Protein AF-A0A1E4ZJE1-F1 (afdb_monomer)

Foldseek 3Di:
DPPDDDDPDPVSVLVVLVVQVVCVVVVNPDWHWDADPVRGQWDWDQDPVGIDIDIHTDDDDDPDPPVPPDDPPPDD

Solvent-accessible surface area (backbone atoms only — not comparable to full-atom values): 5161 Å² total; per-residue (Å²): 128,84,85,72,80,78,77,89,47,74,66,56,55,53,50,51,55,52,48,38,44,53,39,35,75,70,69,43,99,56,79,46,70,39,60,44,98,88,65,41,57,70,43,76,46,84,48,99,89,43,78,43,79,47,71,43,63,69,85,79,75,85,74,73,80,63,86,82,79,70,80,83,80,78,82,129

Mean predicted aligned error: 10.41 Å

Radius of gyration: 16.02 Å; Cα contacts (8 Å, |Δi|>4): 65; chains: 1; bounding box: 44×22×31 Å

Sequence (76 aa):
MNGKYYVESSSAYQFELTLLEQLFASGVPVAKAVPVKSGDLLGFTATDAGERAFALFPYADVLQLRSSAITFDQSR

Secondary structure (DSSP, 8-state):
--------SHHHHHHHHHHHHHHHHTT---PPPBP-TTS-S-EEEEETTEEEEE-B----------TTS-------

pLDDT: mean 78.04, std 18.37, range [40.34, 95.44]

Structure (mmCIF, N/CA/C/O backbone):
data_AF-A0A1E4ZJE1-F1
#
_entry.id   AF-A0A1E4ZJE1-F1
#
loop_
_atom_site.group_PDB
_atom_site.id
_atom_site.type_symbol
_atom_site.label_atom_id
_atom_site.label_alt_id
_atom_site.label_comp_id
_atom_site.label_asym_id
_atom_site.label_entity_id
_atom_site.label_seq_id
_atom_site.pdbx_PDB_ins_code
_atom_site.Cartn_x
_atom_site.Cartn_y
_atom_site.Cartn_z
_atom_site.occupancy
_atom_site.B_iso_or_equiv
_atom_site.auth_seq_id
_atom_site.auth_comp_id
_atom_site.auth_asym_id
_atom_site.auth_atom_id
_atom_site.pdbx_PDB_model_num
ATOM 1 N N . MET A 1 1 ? -19.743 1.454 -18.934 1.00 40.34 1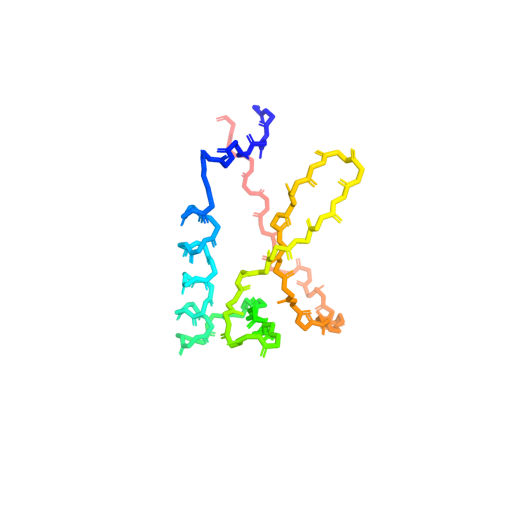 MET A N 1
ATOM 2 C CA . MET A 1 1 ? -18.353 1.944 -19.079 1.00 40.34 1 MET A CA 1
ATOM 3 C C . MET A 1 1 ? -17.436 0.946 -18.403 1.00 40.34 1 MET A C 1
ATOM 5 O O . MET A 1 1 ? -17.741 0.525 -17.297 1.00 40.34 1 MET A O 1
ATOM 9 N N . ASN A 1 2 ? -16.391 0.492 -19.092 1.00 43.88 2 ASN A N 1
ATOM 10 C CA . ASN A 1 2 ? -15.438 -0.481 -18.560 1.00 43.88 2 ASN A CA 1
ATOM 11 C C . ASN A 1 2 ? -14.681 0.219 -17.418 1.00 43.88 2 ASN A C 1
ATOM 13 O O . ASN A 1 2 ? -13.871 1.095 -17.699 1.00 43.88 2 ASN A O 1
ATOM 17 N N . GLY A 1 3 ? -15.013 -0.079 -16.157 1.00 48.25 3 GLY A N 1
ATOM 18 C CA . GLY A 1 3 ? -14.533 0.611 -14.945 1.00 48.25 3 GLY A CA 1
ATOM 19 C C . GLY A 1 3 ? -13.043 0.423 -14.639 1.00 48.25 3 GLY A C 1
ATOM 20 O O . GLY A 1 3 ? -12.643 0.399 -13.480 1.00 48.25 3 GLY A O 1
ATOM 21 N N . LYS A 1 4 ? -12.217 0.241 -15.671 1.00 51.28 4 LYS A N 1
ATOM 22 C CA . LYS A 1 4 ? -10.766 0.227 -15.563 1.00 51.28 4 LYS A CA 1
ATOM 23 C C . LYS A 1 4 ? -10.302 1.670 -15.423 1.00 51.28 4 LYS A C 1
ATOM 25 O O . LYS A 1 4 ? -10.184 2.389 -16.411 1.00 51.28 4 LYS A O 1
ATOM 30 N N . TYR A 1 5 ? -10.066 2.076 -14.183 1.00 58.22 5 TYR A N 1
ATOM 31 C CA . TYR A 1 5 ? -9.281 3.264 -13.891 1.00 58.22 5 TYR A CA 1
ATOM 32 C C . TYR A 1 5 ? -7.872 3.047 -14.445 1.00 58.22 5 TYR A C 1
ATOM 34 O O . TYR A 1 5 ? -7.173 2.110 -14.057 1.00 58.22 5 TYR A O 1
ATOM 42 N N . TYR A 1 6 ? -7.484 3.879 -15.408 1.00 55.19 6 TYR A N 1
ATOM 43 C CA . TYR A 1 6 ? -6.107 3.936 -15.869 1.00 55.19 6 TYR A CA 1
ATOM 44 C C . TYR A 1 6 ? -5.325 4.751 -14.851 1.00 55.19 6 TYR A C 1
ATOM 46 O O . TYR A 1 6 ? -5.602 5.927 -14.640 1.00 55.19 6 TYR A O 1
ATOM 54 N N . VAL A 1 7 ? -4.383 4.099 -14.182 1.00 63.94 7 VAL A N 1
ATOM 55 C CA . VAL A 1 7 ? -3.514 4.765 -13.220 1.00 63.94 7 VAL A CA 1
ATOM 56 C C . VAL A 1 7 ? -2.405 5.467 -13.995 1.00 63.94 7 VAL A C 1
ATOM 58 O O . VAL A 1 7 ? -1.621 4.818 -14.684 1.00 63.94 7 VAL A O 1
ATOM 61 N N . GLU A 1 8 ? -2.382 6.797 -13.920 1.00 67.50 8 GLU A N 1
ATOM 62 C CA . GLU A 1 8 ? -1.517 7.648 -14.749 1.00 67.50 8 GLU A CA 1
ATOM 63 C C . GLU A 1 8 ? -0.042 7.615 -14.317 1.00 67.50 8 GLU A C 1
ATOM 65 O O . GLU A 1 8 ? 0.848 7.873 -15.126 1.00 67.50 8 GLU A O 1
ATOM 70 N N . SER A 1 9 ? 0.239 7.277 -13.053 1.00 78.44 9 SER A N 1
ATOM 71 C CA . SER A 1 9 ? 1.598 7.245 -12.499 1.00 78.44 9 SER A CA 1
ATOM 72 C C . SER A 1 9 ? 1.668 6.518 -11.148 1.00 78.44 9 SER A C 1
ATOM 74 O O . SER A 1 9 ? 0.656 6.240 -10.506 1.00 78.44 9 SER A O 1
ATOM 76 N N . SER A 1 10 ? 2.886 6.265 -10.658 1.00 78.69 10 SER A N 1
ATOM 77 C CA . SER A 1 10 ? 3.116 5.719 -9.313 1.00 78.69 10 SER A CA 1
ATOM 78 C C . SER A 1 10 ? 2.607 6.619 -8.180 1.00 78.69 10 SER A C 1
ATOM 80 O O . SER A 1 10 ? 2.228 6.110 -7.125 1.00 78.69 10 SER A O 1
ATOM 82 N N . SER A 1 11 ? 2.533 7.938 -8.390 1.00 83.19 11 SER A N 1
ATOM 83 C CA . SER A 1 11 ? 2.018 8.878 -7.386 1.00 83.19 11 SER A CA 1
ATOM 84 C C . SER A 1 11 ? 0.521 8.702 -7.132 1.00 83.19 11 SER A C 1
ATOM 86 O O . SER A 1 11 ? 0.060 8.927 -6.016 1.00 83.19 11 SER A O 1
ATOM 88 N N . ALA A 1 12 ? -0.239 8.250 -8.133 1.00 84.50 12 ALA A N 1
ATOM 89 C CA . ALA A 1 12 ? -1.655 7.944 -7.954 1.00 84.50 12 ALA A CA 1
ATOM 90 C C . ALA A 1 12 ? -1.864 6.742 -7.012 1.00 84.50 12 ALA A C 1
ATOM 92 O O . ALA A 1 12 ? -2.728 6.805 -6.139 1.00 84.50 12 ALA A O 1
ATOM 93 N N . TYR A 1 13 ? -1.015 5.708 -7.092 1.00 87.19 13 TYR A N 1
ATOM 94 C CA . TYR A 1 13 ? -1.048 4.601 -6.126 1.00 87.19 13 TYR A CA 1
ATOM 95 C C . TYR A 1 13 ? -0.689 5.065 -4.709 1.00 87.19 13 TYR A C 1
ATOM 97 O O . TYR A 1 13 ? -1.334 4.665 -3.746 1.00 87.19 13 TYR A O 1
ATOM 105 N N . GLN A 1 14 ? 0.313 5.936 -4.561 1.00 87.69 14 GLN A N 1
ATOM 106 C CA . GLN A 1 14 ? 0.684 6.471 -3.244 1.00 87.69 14 GLN A CA 1
ATOM 107 C C . GLN A 1 14 ? -0.448 7.291 -2.613 1.00 87.69 14 GLN A C 1
ATOM 109 O O . GLN A 1 14 ? -0.701 7.171 -1.411 1.00 87.69 14 GLN A O 1
ATOM 114 N N . PHE A 1 15 ? -1.155 8.089 -3.417 1.00 89.25 15 PHE A N 1
ATOM 115 C CA . PHE A 1 15 ? -2.331 8.823 -2.960 1.00 89.25 15 PHE A CA 1
ATOM 116 C C . PHE A 1 15 ? -3.430 7.877 -2.464 1.00 89.25 15 PHE A C 1
ATOM 118 O O . PHE A 1 15 ? -3.938 8.069 -1.361 1.00 89.25 15 PHE A O 1
ATOM 125 N N . GLU A 1 16 ? -3.761 6.836 -3.233 1.00 90.38 16 GLU A N 1
ATOM 126 C CA . GLU A 1 16 ? -4.777 5.851 -2.844 1.00 90.38 16 GLU A CA 1
ATOM 127 C C . GLU A 1 16 ? -4.419 5.152 -1.524 1.00 90.38 16 GLU A C 1
ATOM 129 O O . GLU A 1 16 ? -5.250 5.061 -0.622 1.00 90.38 16 GLU A O 1
ATOM 134 N N . LEU A 1 17 ? -3.163 4.728 -1.363 1.00 93.12 17 LEU A N 1
ATOM 135 C CA . LEU A 1 17 ? -2.695 4.088 -0.130 1.00 93.12 17 LEU A CA 1
ATOM 136 C C . LEU A 1 17 ? -2.779 5.032 1.077 1.00 93.12 17 LEU A C 1
ATOM 138 O O . LEU A 1 17 ? -3.192 4.615 2.160 1.00 93.12 17 LEU A O 1
ATOM 142 N N . THR A 1 18 ? -2.455 6.310 0.877 1.00 91.00 18 THR A N 1
ATOM 143 C CA . THR A 1 18 ? -2.579 7.342 1.917 1.00 91.00 18 THR A CA 1
ATOM 144 C C . THR A 1 18 ? -4.045 7.579 2.284 1.00 91.00 18 THR A C 1
ATOM 146 O O . THR A 1 18 ? -4.383 7.680 3.462 1.00 91.00 18 THR A O 1
ATOM 149 N N . LEU A 1 19 ? -4.940 7.618 1.294 1.00 92.25 19 LEU A N 1
ATOM 150 C CA . LEU A 1 19 ? -6.379 7.745 1.521 1.00 92.25 19 LEU A CA 1
ATOM 151 C C . LEU A 1 19 ? -6.921 6.564 2.336 1.00 92.25 19 LEU A C 1
ATOM 153 O O . LEU A 1 19 ? -7.641 6.779 3.310 1.00 92.25 19 LEU A O 1
ATOM 157 N N . LEU A 1 20 ? -6.558 5.329 1.979 1.00 92.81 20 LEU A N 1
ATOM 158 C CA . LEU A 1 20 ? -6.970 4.131 2.717 1.00 92.81 20 LEU A CA 1
ATOM 159 C C . LEU A 1 20 ? -6.484 4.159 4.170 1.00 92.81 20 LEU A C 1
ATOM 161 O O . LEU A 1 20 ? -7.232 3.782 5.072 1.00 92.81 20 LEU A O 1
ATOM 165 N N . GLU A 1 21 ? -5.268 4.649 4.416 1.00 92.06 21 GLU A N 1
ATOM 166 C CA . GLU A 1 21 ? -4.763 4.829 5.777 1.00 92.06 21 GLU A CA 1
ATOM 167 C C . GLU A 1 21 ? -5.594 5.843 6.575 1.00 92.06 21 GLU A C 1
ATOM 169 O O . GLU A 1 21 ? -5.962 5.560 7.717 1.00 92.06 21 GLU A O 1
ATOM 174 N N . GLN A 1 22 ? -5.942 6.986 5.978 1.00 92.94 22 GLN A N 1
ATOM 175 C CA . GLN A 1 22 ? -6.775 8.003 6.632 1.00 92.94 22 GLN A CA 1
ATOM 176 C C . GLN A 1 22 ? -8.195 7.500 6.917 1.00 92.94 22 GLN A C 1
ATOM 178 O O . GLN A 1 22 ? -8.739 7.746 7.996 1.00 92.94 22 GLN A O 1
ATOM 183 N N . LEU A 1 23 ? -8.795 6.763 5.980 1.00 93.00 23 LEU A N 1
ATOM 184 C CA . LEU A 1 23 ? -10.118 6.161 6.156 1.00 93.00 23 LEU A CA 1
ATOM 185 C C . LEU A 1 23 ? -10.113 5.139 7.295 1.00 93.00 23 LEU A C 1
ATOM 187 O O . LEU A 1 23 ? -10.977 5.192 8.171 1.00 93.00 23 LEU A O 1
ATOM 191 N N . PHE A 1 24 ? -9.105 4.267 7.328 1.00 91.12 24 PHE A N 1
ATOM 192 C CA . PHE A 1 24 ? -8.929 3.316 8.420 1.00 91.12 24 PHE A CA 1
ATOM 193 C C . PHE A 1 24 ? -8.746 4.027 9.768 1.00 91.12 24 PHE A C 1
ATOM 195 O O . PHE A 1 24 ? -9.403 3.673 10.747 1.00 91.12 24 PHE A O 1
ATOM 202 N N . ALA A 1 25 ? -7.905 5.067 9.822 1.00 92.44 25 ALA A N 1
ATOM 203 C CA . ALA A 1 25 ? -7.695 5.876 11.027 1.00 92.44 25 ALA A CA 1
ATOM 204 C C . ALA A 1 25 ? -8.976 6.589 11.498 1.00 92.44 25 ALA A C 1
ATOM 206 O O . ALA A 1 25 ? -9.156 6.813 12.693 1.00 92.44 25 ALA A O 1
ATOM 207 N N . SER A 1 26 ? -9.889 6.885 10.572 1.00 95.25 26 SER A N 1
ATOM 208 C CA . SER A 1 26 ? -11.205 7.472 10.850 1.00 95.25 26 SER A CA 1
ATOM 209 C C . SER A 1 26 ? -12.263 6.432 11.256 1.00 95.25 26 SER A C 1
ATOM 211 O O . SER A 1 26 ? -13.433 6.776 11.412 1.00 95.25 26 SER A O 1
ATOM 213 N N . GLY A 1 27 ? -11.884 5.158 11.415 1.00 89.50 27 GLY A N 1
ATOM 214 C CA . GLY A 1 27 ? -12.786 4.073 11.810 1.00 89.50 27 GLY A CA 1
ATOM 215 C C . GLY A 1 27 ? -13.639 3.507 10.672 1.00 89.50 27 GLY A C 1
ATOM 216 O O . GLY A 1 27 ? -14.546 2.715 10.930 1.00 89.50 27 GLY A O 1
ATOM 217 N N . VAL A 1 28 ? -13.366 3.882 9.418 1.00 88.50 28 VAL A N 1
ATOM 218 C CA . VAL A 1 28 ? -14.037 3.284 8.257 1.00 88.50 28 VAL A CA 1
ATOM 219 C C . VAL A 1 28 ? -13.479 1.871 8.045 1.00 88.50 28 VAL A C 1
ATOM 221 O O . VAL A 1 28 ? -12.257 1.705 8.009 1.00 88.50 28 VAL A O 1
ATOM 224 N N . PRO A 1 29 ? -14.332 0.840 7.887 1.00 85.00 29 PRO A N 1
ATOM 225 C CA . PRO A 1 29 ? -13.888 -0.542 7.737 1.00 85.00 29 PRO A CA 1
ATOM 226 C C . PRO A 1 29 ? -13.334 -0.796 6.326 1.00 85.00 29 PRO A C 1
ATOM 228 O O . PRO A 1 29 ? -13.996 -1.379 5.470 1.00 85.00 29 PRO A O 1
ATOM 231 N N . VAL A 1 30 ? -12.105 -0.346 6.088 1.00 86.75 30 VAL A N 1
ATOM 232 C CA . VAL A 1 30 ? -11.316 -0.615 4.878 1.00 86.75 30 VAL A CA 1
ATOM 233 C C . VAL A 1 30 ? -10.078 -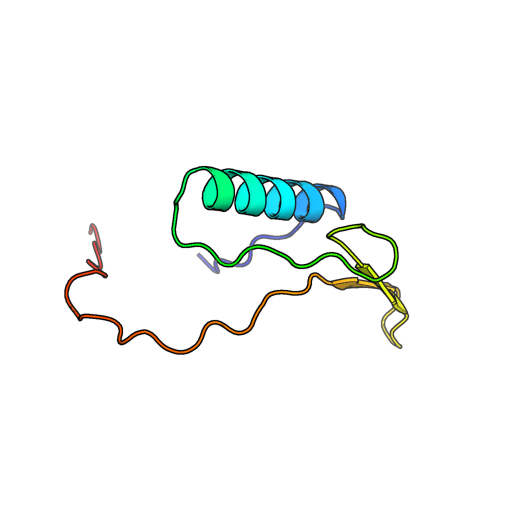1.439 5.224 1.00 86.75 30 VAL A C 1
ATOM 235 O O . VAL A 1 30 ? -9.589 -1.406 6.353 1.00 86.75 30 VAL A O 1
ATOM 238 N N . ALA A 1 31 ? -9.540 -2.180 4.254 1.00 86.81 31 ALA A N 1
ATOM 239 C CA . ALA A 1 31 ? -8.265 -2.862 4.443 1.00 86.81 31 ALA A CA 1
ATOM 240 C C . ALA A 1 31 ? -7.123 -1.832 4.462 1.00 86.81 31 ALA A C 1
ATOM 242 O O . ALA A 1 31 ? -6.884 -1.140 3.473 1.00 86.81 31 ALA A O 1
ATOM 243 N N . LYS A 1 32 ? -6.403 -1.740 5.585 1.00 89.06 32 LYS A N 1
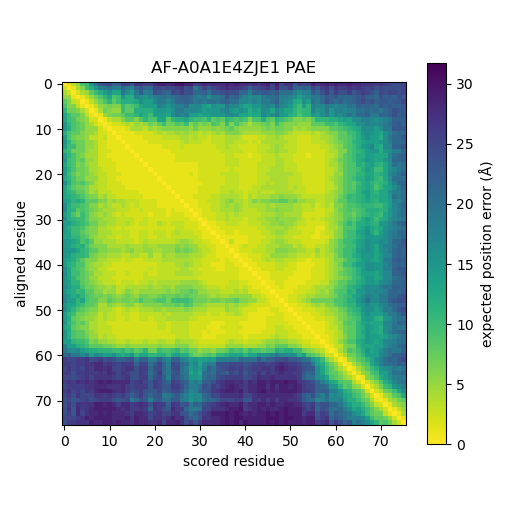ATOM 244 C CA . LYS A 1 32 ? -5.207 -0.899 5.693 1.00 89.06 32 LYS A CA 1
ATOM 245 C C . LYS A 1 32 ? -4.027 -1.566 4.980 1.00 89.06 32 LYS A C 1
ATOM 247 O O . LYS A 1 32 ? -3.757 -2.738 5.223 1.00 89.06 32 LYS A O 1
ATOM 252 N N . ALA A 1 33 ? -3.300 -0.817 4.152 1.00 92.88 33 ALA A N 1
ATOM 253 C CA . ALA A 1 33 ? -2.068 -1.306 3.540 1.00 92.88 33 ALA A CA 1
ATOM 254 C C . ALA A 1 33 ? -0.976 -1.585 4.592 1.00 92.88 33 ALA A C 1
ATOM 256 O O . ALA A 1 33 ? -0.849 -0.874 5.592 1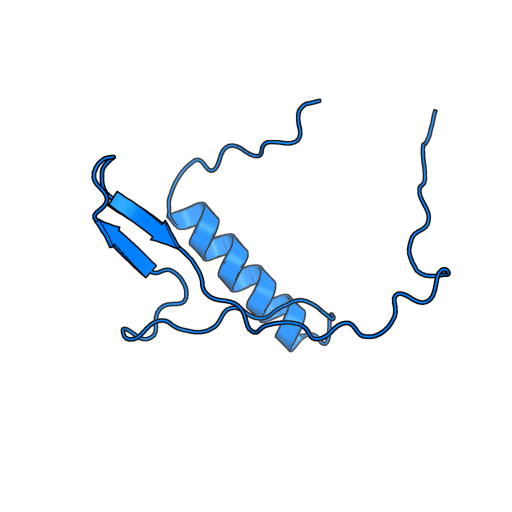.00 92.88 33 ALA A O 1
ATOM 257 N N . VAL A 1 34 ? -0.175 -2.621 4.355 1.00 93.12 34 VAL A N 1
ATOM 258 C CA . VAL A 1 34 ? 0.955 -3.019 5.199 1.00 93.12 34 VAL A CA 1
ATOM 259 C C . VAL A 1 34 ? 2.253 -2.493 4.583 1.00 93.12 34 VAL A C 1
ATOM 261 O O . VAL A 1 34 ? 2.466 -2.700 3.386 1.00 93.12 34 VAL A O 1
ATOM 264 N N . PRO A 1 35 ? 3.142 -1.864 5.375 1.00 93.31 35 PRO A N 1
ATOM 265 C CA . PRO A 1 35 ? 4.444 -1.431 4.888 1.00 93.31 35 PRO 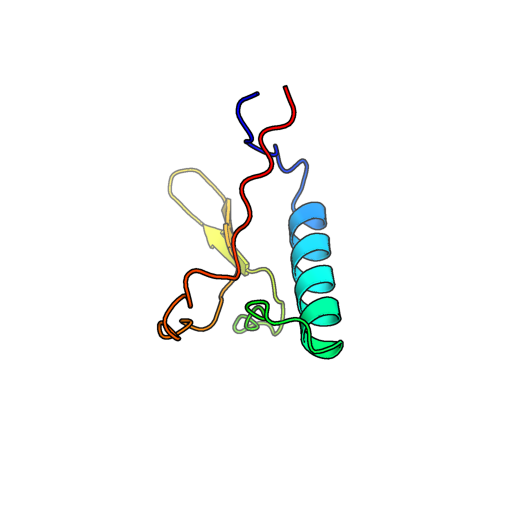A CA 1
ATOM 266 C C . PRO A 1 35 ? 5.281 -2.589 4.339 1.00 93.31 35 PRO A C 1
ATOM 268 O O . PRO A 1 35 ? 5.340 -3.674 4.927 1.00 93.31 35 PRO A O 1
ATOM 271 N N . VAL A 1 36 ? 5.980 -2.346 3.232 1.00 92.62 36 VAL A N 1
ATOM 272 C CA . VAL A 1 36 ? 7.040 -3.238 2.752 1.00 92.62 36 VAL A CA 1
ATOM 273 C C . VAL A 1 36 ? 8.293 -3.092 3.626 1.00 92.62 36 VAL A C 1
ATOM 275 O O . VAL A 1 36 ? 8.362 -2.250 4.518 1.00 92.62 36 VAL A O 1
ATOM 278 N N . LYS A 1 37 ? 9.329 -3.902 3.371 1.00 91.31 37 LYS A N 1
ATOM 279 C CA . LYS A 1 37 ? 10.562 -3.905 4.182 1.00 91.31 37 LYS A CA 1
ATOM 280 C C . LYS A 1 37 ? 11.267 -2.542 4.274 1.00 91.31 37 LYS A C 1
ATOM 282 O O . LYS A 1 37 ? 11.967 -2.321 5.254 1.00 91.31 37 LYS A O 1
ATOM 287 N N . SER A 1 38 ? 11.109 -1.658 3.283 1.00 90.12 38 SER A N 1
ATOM 288 C CA . SER A 1 38 ? 11.676 -0.299 3.320 1.00 90.12 38 SER A CA 1
ATOM 289 C C . SER A 1 38 ? 10.922 0.654 4.253 1.00 90.12 38 SER A C 1
ATOM 291 O O . SER A 1 38 ? 11.447 1.714 4.574 1.00 90.12 38 SER A O 1
ATOM 293 N N . GLY A 1 39 ? 9.719 0.288 4.704 1.00 90.00 39 GLY A N 1
ATOM 294 C CA . GLY A 1 39 ? 8.814 1.158 5.456 1.00 90.00 39 GLY A CA 1
ATOM 295 C C . GLY A 1 39 ? 7.781 1.877 4.583 1.00 90.00 39 GLY A C 1
ATOM 296 O O . GLY A 1 39 ? 6.822 2.423 5.123 1.00 90.00 39 GLY A O 1
ATOM 297 N N . ASP A 1 40 ? 7.921 1.830 3.257 1.00 91.00 40 ASP A N 1
ATOM 298 C CA . ASP A 1 40 ? 6.951 2.418 2.329 1.00 91.00 40 ASP A CA 1
ATOM 299 C C . ASP A 1 40 ? 5.696 1.547 2.185 1.00 91.00 40 ASP A C 1
ATOM 301 O O . ASP A 1 40 ? 5.739 0.329 2.361 1.00 91.00 40 ASP A O 1
ATOM 305 N N . LEU A 1 41 ? 4.565 2.150 1.809 1.00 91.69 41 LEU A N 1
ATOM 306 C CA . LEU A 1 41 ? 3.332 1.409 1.496 1.00 91.69 41 LEU A CA 1
ATOM 307 C C . LEU A 1 41 ? 3.306 0.867 0.057 1.00 91.69 41 LEU A C 1
ATOM 309 O O . LEU A 1 41 ? 2.574 -0.078 -0.233 1.00 91.69 41 LEU A O 1
ATOM 313 N N . LEU A 1 42 ? 4.099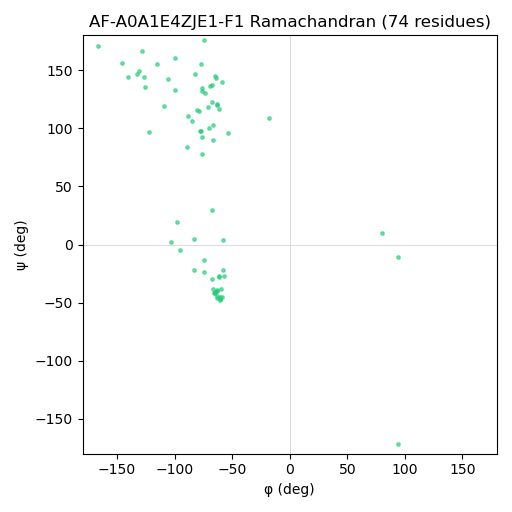 1.461 -0.841 1.00 93.75 42 LEU A N 1
ATOM 314 C CA . LEU A 1 42 ? 4.219 1.053 -2.238 1.00 93.75 42 LEU A CA 1
ATOM 315 C C . LEU A 1 42 ? 5.588 0.412 -2.464 1.00 93.75 42 LEU A C 1
ATOM 317 O O . LEU A 1 42 ? 6.618 1.058 -2.284 1.00 93.75 42 LEU A O 1
ATOM 321 N N . GLY A 1 43 ? 5.594 -0.850 -2.875 1.00 92.38 43 GLY A N 1
ATOM 322 C CA . GLY A 1 43 ? 6.792 -1.561 -3.295 1.00 92.38 43 GLY A CA 1
ATOM 323 C C . GLY A 1 43 ? 6.921 -1.610 -4.813 1.00 92.38 43 GLY A C 1
ATOM 324 O O . GLY A 1 43 ? 5.938 -1.479 -5.541 1.00 92.38 43 GLY A O 1
ATOM 325 N N . PHE A 1 44 ? 8.139 -1.861 -5.284 1.00 93.38 44 PHE A N 1
ATOM 326 C CA . PHE A 1 44 ? 8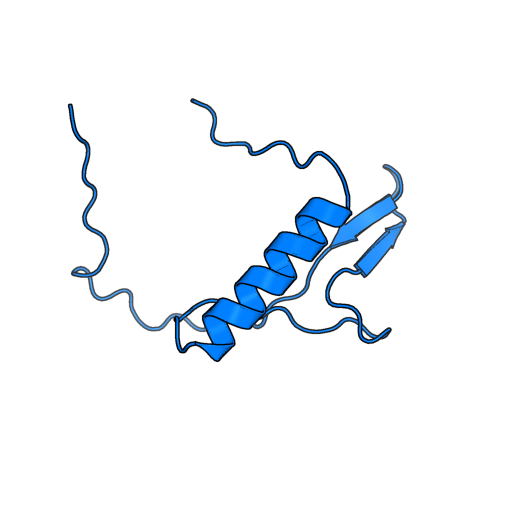.431 -2.131 -6.688 1.00 93.38 44 PHE A CA 1
ATOM 327 C C . PHE A 1 44 ? 9.199 -3.441 -6.809 1.00 93.38 44 PHE A C 1
ATOM 329 O O . PHE A 1 44 ? 9.998 -3.798 -5.940 1.00 93.38 44 PHE A O 1
ATOM 336 N N . THR A 1 45 ? 8.929 -4.190 -7.871 1.00 93.75 45 THR A N 1
ATOM 337 C CA . THR A 1 45 ? 9.637 -5.432 -8.169 1.00 93.75 45 THR A CA 1
ATOM 338 C C . THR A 1 45 ? 9.896 -5.555 -9.664 1.00 93.75 45 THR A C 1
ATOM 340 O O . THR A 1 45 ? 9.079 -5.136 -10.487 1.00 93.75 45 THR A O 1
ATOM 343 N N . ALA A 1 46 ? 11.049 -6.116 -10.019 1.00 95.44 46 ALA A N 1
ATOM 344 C CA . ALA A 1 46 ? 11.382 -6.404 -11.403 1.00 95.44 46 ALA A CA 1
ATOM 345 C C . ALA A 1 46 ? 10.624 -7.653 -11.871 1.00 95.44 46 ALA A C 1
ATOM 347 O O . ALA A 1 46 ? 10.590 -8.669 -11.179 1.00 95.44 46 ALA A O 1
ATOM 348 N N . THR A 1 47 ? 10.037 -7.578 -13.062 1.00 93.44 47 THR A N 1
ATOM 349 C CA . THR A 1 47 ? 9.404 -8.712 -13.746 1.00 93.44 47 THR A CA 1
ATOM 350 C C . THR A 1 47 ? 9.953 -8.819 -15.164 1.00 93.44 47 THR A C 1
ATOM 352 O O . THR A 1 47 ? 10.530 -7.859 -15.678 1.00 93.44 47 THR A O 1
ATOM 355 N N . ASP A 1 48 ? 9.704 -9.939 -15.841 1.00 95.12 48 ASP A N 1
ATOM 356 C CA . ASP A 1 48 ? 10.070 -10.111 -17.256 1.00 95.12 48 ASP A CA 1
ATOM 357 C C . ASP A 1 48 ? 9.433 -9.042 -18.167 1.00 95.12 48 ASP A C 1
ATOM 359 O O . ASP A 1 48 ? 9.937 -8.742 -19.245 1.00 95.12 48 ASP A O 1
ATOM 363 N N . ALA A 1 49 ? 8.336 -8.426 -17.715 1.00 90.38 49 ALA A N 1
ATOM 364 C CA . ALA A 1 49 ? 7.626 -7.353 -18.404 1.00 90.38 49 ALA A CA 1
ATOM 365 C C . ALA A 1 49 ? 7.993 -5.947 -17.887 1.00 90.38 49 ALA A C 1
ATOM 367 O O . ALA A 1 49 ? 7.208 -5.011 -18.069 1.00 90.38 49 ALA A O 1
ATOM 368 N N . GLY A 1 50 ? 9.134 -5.807 -17.207 1.00 90.19 50 GLY A N 1
ATOM 369 C CA . GLY A 1 50 ? 9.610 -4.563 -16.606 1.00 90.19 50 GLY A CA 1
ATOM 370 C C . GLY A 1 50 ? 9.230 -4.406 -15.133 1.00 90.19 50 GLY A C 1
ATOM 371 O O . GLY A 1 50 ? 8.744 -5.333 -14.482 1.00 90.19 50 GLY A O 1
ATOM 372 N N . GLU A 1 51 ? 9.481 -3.221 -14.589 1.00 91.62 51 GLU A N 1
ATOM 373 C CA . GLU A 1 51 ? 9.180 -2.911 -13.193 1.00 91.62 51 GLU A CA 1
ATOM 374 C C . GLU A 1 51 ? 7.666 -2.829 -12.947 1.00 91.62 51 GLU A C 1
ATOM 376 O O . GLU A 1 51 ? 6.910 -2.258 -13.740 1.00 91.62 51 GLU A O 1
ATOM 381 N N . ARG A 1 52 ? 7.211 -3.420 -11.839 1.00 89.75 52 ARG A N 1
ATOM 382 C CA . ARG A 1 52 ? 5.811 -3.402 -11.404 1.00 89.75 52 ARG A CA 1
ATOM 383 C C . ARG A 1 52 ? 5.707 -2.886 -9.980 1.00 89.75 52 ARG A C 1
ATOM 385 O O . ARG A 1 52 ? 6.455 -3.315 -9.105 1.00 89.75 52 ARG A O 1
ATOM 392 N N . ALA A 1 53 ? 4.742 -2.001 -9.761 1.00 90.56 53 ALA A N 1
ATOM 393 C CA . ALA A 1 53 ? 4.373 -1.536 -8.435 1.00 90.56 53 ALA A CA 1
ATOM 394 C C . ALA A 1 53 ? 3.430 -2.542 -7.753 1.00 90.56 53 ALA A C 1
ATOM 396 O O . ALA A 1 53 ? 2.610 -3.175 -8.423 1.00 90.56 53 ALA A O 1
ATOM 397 N N . PHE A 1 54 ? 3.527 -2.674 -6.432 1.00 91.50 54 PHE A N 1
ATOM 398 C CA . PHE A 1 54 ? 2.640 -3.509 -5.624 1.00 91.50 54 PHE A CA 1
ATOM 399 C C . PHE A 1 54 ? 2.392 -2.891 -4.243 1.00 91.50 54 PHE A C 1
ATOM 401 O O . PHE A 1 54 ? 3.217 -2.143 -3.726 1.00 91.50 54 PHE A O 1
ATOM 408 N N . ALA A 1 55 ? 1.270 -3.254 -3.625 1.00 93.94 55 ALA A N 1
ATOM 409 C CA . ALA A 1 55 ? 0.949 -2.936 -2.238 1.00 93.94 55 ALA A CA 1
ATOM 410 C C . ALA A 1 55 ? 0.482 -4.207 -1.520 1.00 93.94 55 ALA A C 1
ATOM 412 O O . ALA A 1 55 ? -0.084 -5.108 -2.145 1.00 93.94 55 ALA A O 1
ATOM 413 N N . LEU A 1 56 ? 0.743 -4.295 -0.217 1.00 94.00 56 LEU A N 1
ATOM 414 C CA . LEU A 1 56 ? 0.380 -5.447 0.606 1.00 94.00 56 LEU A CA 1
ATOM 415 C C . LEU A 1 56 ? -0.806 -5.092 1.497 1.00 94.00 56 LEU A C 1
ATOM 417 O O . LEU A 1 56 ? -0.871 -3.991 2.032 1.00 94.00 56 LEU A O 1
ATOM 421 N N . PHE A 1 57 ? -1.718 -6.038 1.698 1.00 92.31 57 PHE A N 1
ATOM 422 C CA . PHE A 1 57 ? -2.884 -5.872 2.563 1.00 92.31 57 PHE A CA 1
ATOM 423 C C . PHE A 1 57 ? -3.020 -7.089 3.479 1.00 92.31 57 PHE A C 1
ATOM 425 O O . PHE A 1 57 ? -2.674 -8.201 3.062 1.00 92.31 57 PHE A O 1
ATOM 432 N N . PRO A 1 58 ? -3.510 -6.914 4.719 1.00 86.56 58 PRO A N 1
ATOM 433 C CA . PRO A 1 58 ? -3.841 -8.043 5.563 1.00 86.56 58 PRO A CA 1
ATOM 434 C C . PRO A 1 58 ? -4.980 -8.824 4.913 1.00 86.56 58 PRO A C 1
ATOM 436 O O . PRO A 1 58 ? -5.899 -8.252 4.323 1.00 86.56 58 PRO A O 1
ATOM 439 N N . TYR A 1 59 ? -4.929 -10.143 5.049 1.00 82.75 59 TYR A N 1
ATOM 440 C CA . TYR A 1 59 ? -6.057 -10.977 4.678 1.00 82.75 59 TYR A CA 1
ATOM 441 C C . TYR A 1 59 ? -7.254 -10.618 5.569 1.00 82.75 59 TYR A C 1
ATOM 443 O O . TYR A 1 59 ? -7.166 -10.702 6.795 1.00 82.75 59 TYR A O 1
ATOM 451 N N . ALA A 1 60 ? -8.358 -10.188 4.960 1.00 72.31 60 ALA A N 1
ATOM 452 C CA . ALA A 1 60 ? -9.605 -9.954 5.670 1.00 72.31 60 ALA A CA 1
ATOM 453 C C . ALA A 1 60 ? -10.358 -11.283 5.766 1.00 72.31 60 ALA A C 1
ATOM 455 O O . ALA A 1 60 ? -10.886 -11.773 4.767 1.00 72.31 60 ALA A O 1
ATOM 456 N N . ASP A 1 61 ? -10.380 -11.876 6.959 1.00 63.72 61 ASP A N 1
ATOM 457 C CA . ASP A 1 61 ? -11.172 -13.077 7.193 1.00 63.72 61 ASP A CA 1
ATOM 458 C C . ASP A 1 61 ? -12.661 -12.726 7.096 1.00 63.72 61 ASP A C 1
ATOM 460 O O . ASP A 1 61 ? -13.096 -11.661 7.546 1.00 63.72 61 ASP A O 1
ATOM 464 N N . VAL A 1 62 ? -13.430 -13.586 6.435 1.00 54.22 62 VAL A N 1
ATOM 465 C CA . VAL A 1 62 ? -14.792 -13.291 5.980 1.00 54.22 62 VAL A CA 1
ATOM 466 C C . VAL A 1 62 ? -15.722 -13.120 7.182 1.00 54.22 62 VAL A C 1
ATOM 468 O O . VAL A 1 62 ? -16.364 -14.063 7.643 1.00 54.22 62 VAL A O 1
ATOM 471 N N . LEU A 1 63 ? -15.855 -11.893 7.681 1.00 51.81 63 LEU A N 1
ATOM 472 C CA . LEU A 1 63 ? -16.980 -11.517 8.523 1.00 51.81 63 LEU A CA 1
ATOM 473 C C . LEU A 1 63 ? -18.201 -11.487 7.606 1.00 51.81 63 LEU A C 1
ATOM 475 O O . LEU A 1 63 ? -18.362 -10.569 6.805 1.00 51.81 63 LEU A O 1
ATOM 479 N N . GLN A 1 64 ? -18.980 -12.574 7.680 1.00 51.16 64 GLN A N 1
ATOM 480 C CA . GLN A 1 64 ? -20.267 -12.804 7.022 1.00 51.16 64 GLN A CA 1
ATOM 481 C C . GLN A 1 64 ? -20.896 -11.498 6.542 1.00 51.16 64 GLN A C 1
ATOM 483 O O . GLN A 1 64 ? -21.364 -10.699 7.356 1.00 51.16 64 GLN A O 1
ATOM 488 N N . LEU A 1 65 ? -20.916 -11.304 5.222 1.00 52.78 65 LEU A N 1
ATOM 489 C CA . LEU A 1 65 ? -21.715 -10.274 4.576 1.00 52.78 65 LEU A CA 1
ATOM 490 C C . LEU A 1 65 ? -23.158 -10.458 5.055 1.00 52.78 65 LEU A C 1
ATOM 492 O O . LEU A 1 65 ? -23.897 -11.294 4.532 1.00 52.78 65 LEU A O 1
ATOM 496 N N . ARG A 1 66 ? -23.570 -9.716 6.088 1.00 47.59 66 ARG A N 1
ATOM 497 C CA . ARG A 1 66 ? -24.985 -9.606 6.415 1.00 47.59 66 ARG A CA 1
ATOM 498 C C . ARG A 1 66 ? -25.613 -8.938 5.204 1.00 47.59 66 ARG A C 1
ATOM 500 O O . ARG A 1 66 ? -25.218 -7.839 4.820 1.00 47.59 66 ARG A O 1
ATOM 507 N N . SER A 1 67 ? -26.563 -9.636 4.595 1.00 49.28 67 SER A N 1
ATOM 508 C CA . SER A 1 67 ? -27.217 -9.317 3.321 1.00 49.28 67 SER A CA 1
ATOM 509 C C . SER A 1 67 ? -27.914 -7.950 3.264 1.00 49.28 67 SER A C 1
ATOM 511 O O . SER A 1 67 ? -28.563 -7.641 2.274 1.00 49.28 67 SER A O 1
ATOM 513 N N . SER A 1 68 ? -27.820 -7.134 4.313 1.00 51.25 68 SER A N 1
ATOM 514 C CA . SER A 1 68 ? -28.455 -5.827 4.441 1.00 51.25 68 SER A CA 1
ATOM 515 C C . SER A 1 68 ? -27.560 -4.642 4.055 1.00 51.25 68 SER A C 1
ATOM 517 O O . SER A 1 68 ? -28.043 -3.518 4.090 1.00 51.25 68 SER A O 1
ATOM 519 N N . ALA A 1 69 ? -26.274 -4.847 3.736 1.00 52.12 69 ALA A N 1
ATOM 520 C CA . ALA A 1 69 ? -25.317 -3.745 3.538 1.00 52.12 69 ALA A CA 1
ATOM 521 C C . ALA A 1 69 ? -24.980 -3.413 2.070 1.00 52.12 69 ALA A C 1
ATOM 523 O O . ALA A 1 69 ? -24.164 -2.529 1.825 1.00 52.12 69 ALA A O 1
ATOM 524 N N . ILE A 1 70 ? -25.591 -4.089 1.093 1.00 58.06 70 ILE A N 1
ATOM 525 C CA . ILE A 1 70 ? -25.404 -3.775 -0.331 1.00 58.06 70 ILE A CA 1
ATOM 526 C C . ILE A 1 70 ? -26.771 -3.454 -0.933 1.00 58.06 70 ILE A C 1
ATOM 528 O O . ILE A 1 70 ?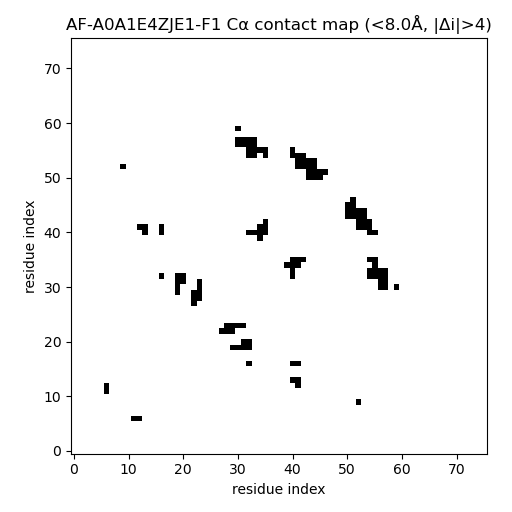 -27.521 -4.353 -1.308 1.00 58.06 70 ILE A O 1
ATOM 532 N N . THR A 1 71 ? -27.100 -2.168 -1.029 1.00 52.81 71 THR A N 1
ATOM 533 C CA . THR A 1 71 ? -28.210 -1.708 -1.869 1.00 52.81 71 THR A CA 1
ATOM 534 C C . THR A 1 71 ? -27.652 -1.452 -3.263 1.00 52.81 71 THR A C 1
ATOM 536 O O . THR A 1 71 ? -26.876 -0.521 -3.461 1.00 52.81 71 THR A O 1
ATOM 539 N N . PHE A 1 72 ? -28.026 -2.283 -4.235 1.00 50.06 72 PHE A N 1
ATOM 540 C CA . PHE A 1 72 ? -27.799 -1.978 -5.644 1.00 50.06 72 PHE A CA 1
ATOM 541 C C . PHE A 1 72 ? -28.832 -0.933 -6.074 1.00 50.06 72 PHE A C 1
ATOM 543 O O . PHE A 1 72 ? -29.945 -1.292 -6.453 1.00 50.06 72 PHE A O 1
ATOM 550 N N . ASP A 1 73 ? -28.489 0.353 -6.000 1.00 51.75 73 ASP A N 1
ATOM 551 C CA . ASP A 1 73 ? -29.263 1.370 -6.713 1.00 51.75 73 ASP A CA 1
ATOM 552 C C . ASP A 1 73 ? -28.858 1.325 -8.192 1.00 51.75 73 ASP A C 1
ATOM 554 O O . ASP A 1 73 ? -27.811 1.832 -8.590 1.00 51.75 73 ASP A O 1
ATOM 558 N N . GLN A 1 74 ? -29.654 0.633 -9.008 1.00 50.91 74 GLN A N 1
ATOM 559 C CA . GLN A 1 74 ? -29.639 0.833 -10.454 1.00 50.91 74 GLN A CA 1
ATOM 560 C C . GLN A 1 74 ? -30.650 1.932 -10.771 1.00 50.91 74 GLN A C 1
ATOM 562 O O . GLN A 1 74 ? -31.809 1.653 -11.085 1.00 50.91 74 GLN A O 1
ATOM 567 N N . SER A 1 75 ? -30.220 3.186 -10.658 1.00 43.44 75 SER A N 1
ATOM 568 C CA . SER A 1 75 ? -30.993 4.315 -11.164 1.00 43.44 75 SER A CA 1
ATOM 569 C C . SER A 1 75 ? -31.029 4.233 -12.699 1.00 43.44 75 SER A C 1
ATOM 571 O O . SER A 1 75 ? -29.996 4.110 -13.360 1.00 43.44 75 SER A O 1
ATOM 573 N N . ARG A 1 76 ? -32.259 4.196 -13.219 1.00 41.47 76 ARG A N 1
ATOM 574 C CA . ARG A 1 76 ? -32.658 4.047 -14.627 1.00 41.47 76 ARG A CA 1
ATOM 575 C C . ARG A 1 76 ? -32.329 5.261 -15.486 1.00 41.47 76 ARG A C 1
ATOM 577 O O . ARG A 1 76 ? -32.452 6.389 -14.964 1.00 41.47 76 ARG A O 1
#

Nearest PDB structures (foldseek):
  8u6j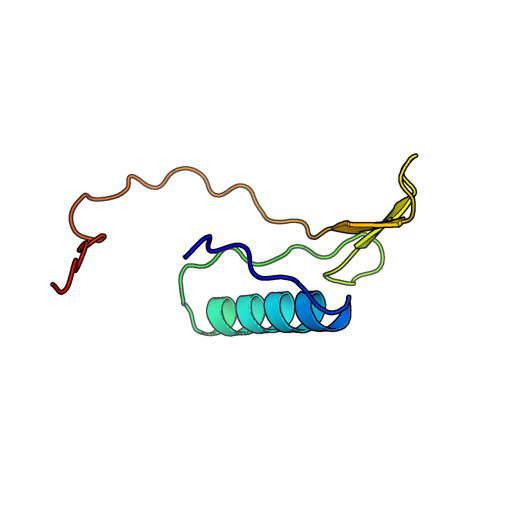-assembly1_A  TM=3.531E-01  e=4.114E+00  Human immunodeficiency virus 1
  2ca1-assembly1_B  TM=2.638E-01  e=6.084E+00  Infectious bronchitis virus
  8esw-assembly1_S3  TM=2.352E-01  e=8.998E+00  Drosophila melanogaster